Protein AF-A0A2R6JZZ2-F1 (afdb_monomer_lite)

Structure (mmCIF, N/CA/C/O backbone):
data_AF-A0A2R6JZZ2-F1
#
_entry.id   AF-A0A2R6JZZ2-F1
#
loop_
_atom_site.group_PDB
_atom_site.id
_atom_site.type_symbol
_atom_site.label_atom_id
_atom_site.label_alt_id
_atom_site.label_comp_id
_atom_site.label_asym_id
_atom_site.label_entity_id
_atom_site.label_seq_id
_atom_site.pdbx_PDB_ins_code
_atom_site.Cartn_x
_atom_site.Cartn_y
_atom_site.Cartn_z
_atom_site.occupancy
_atom_site.B_iso_or_equiv
_atom_site.auth_seq_id
_atom_site.auth_comp_id
_atom_site.auth_asym_id
_atom_site.auth_atom_id
_atom_site.pdbx_PDB_model_num
ATOM 1 N N . MET A 1 1 ? 16.336 10.930 2.214 1.00 52.72 1 MET A N 1
ATOM 2 C CA . MET A 1 1 ? 15.484 11.812 1.391 1.00 52.72 1 MET A CA 1
ATOM 3 C C . MET A 1 1 ? 14.464 12.457 2.310 1.00 52.72 1 MET A C 1
ATOM 5 O O . MET A 1 1 ? 14.137 11.821 3.299 1.00 52.72 1 MET A O 1
ATOM 9 N N . ARG A 1 2 ? 14.019 13.687 2.026 1.00 61.75 2 ARG A N 1
ATOM 10 C CA . ARG A 1 2 ? 12.830 14.253 2.671 1.00 61.75 2 ARG A CA 1
ATOM 11 C C . ARG A 1 2 ? 11.703 14.368 1.653 1.00 61.75 2 ARG A C 1
ATOM 13 O O . ARG A 1 2 ? 11.987 14.768 0.521 1.00 61.75 2 ARG A O 1
ATOM 20 N N . SER A 1 3 ? 10.484 13.972 2.009 1.00 72.31 3 SER A N 1
ATOM 21 C CA . SER A 1 3 ? 9.307 14.383 1.245 1.00 72.31 3 SER A CA 1
ATOM 22 C C . SER A 1 3 ? 8.995 15.839 1.567 1.00 72.31 3 SER A C 1
ATOM 24 O O . SER A 1 3 ? 9.201 16.295 2.687 1.00 72.31 3 SER A O 1
ATOM 26 N N . GLU A 1 4 ? 8.547 16.580 0.560 1.00 79.06 4 GLU A N 1
ATOM 27 C CA . GLU A 1 4 ? 8.162 17.978 0.715 1.00 79.06 4 GLU A CA 1
ATOM 28 C C . GLU A 1 4 ? 6.713 18.137 0.240 1.00 79.06 4 GLU A C 1
ATOM 30 O O . GLU A 1 4 ? 6.335 17.577 -0.800 1.00 79.06 4 GLU A O 1
ATOM 35 N N . PRO A 1 5 ? 5.878 18.889 0.971 1.00 81.81 5 PRO A N 1
ATOM 36 C CA . PRO A 1 5 ? 4.500 19.120 0.579 1.00 81.81 5 PRO A CA 1
ATOM 37 C C . PRO A 1 5 ? 4.451 19.961 -0.703 1.00 81.81 5 PRO A C 1
ATOM 39 O O . PRO A 1 5 ? 4.900 21.104 -0.750 1.00 81.81 5 PRO A O 1
ATOM 42 N N . ASN A 1 6 ? 3.837 19.415 -1.755 1.00 83.56 6 ASN A N 1
ATOM 43 C CA . ASN A 1 6 ? 3.708 20.103 -3.047 1.00 83.56 6 ASN A CA 1
ATOM 44 C C . ASN A 1 6 ? 2.600 21.173 -3.069 1.00 83.56 6 ASN A C 1
ATOM 46 O O . ASN A 1 6 ? 2.478 21.921 -4.040 1.00 83.56 6 ASN A O 1
ATOM 50 N N . VAL A 1 7 ? 1.772 21.244 -2.021 1.00 89.06 7 VAL A N 1
ATOM 51 C CA . VAL A 1 7 ? 0.699 22.234 -1.872 1.00 89.06 7 VAL A CA 1
ATOM 52 C C . VAL A 1 7 ? 0.640 22.758 -0.432 1.00 89.06 7 VAL A C 1
ATOM 54 O O . VAL A 1 7 ? 0.896 21.991 0.498 1.00 89.06 7 VAL A O 1
ATOM 57 N N . PRO A 1 8 ? 0.238 24.026 -0.207 1.00 90.25 8 PRO A N 1
ATOM 58 C CA . PRO A 1 8 ? 0.232 24.622 1.133 1.00 90.25 8 PRO A CA 1
ATOM 59 C C . PRO A 1 8 ? -0.617 23.870 2.162 1.00 90.25 8 PRO A C 1
ATOM 61 O O . PRO A 1 8 ? -0.282 23.859 3.339 1.00 90.25 8 PRO A O 1
ATOM 64 N N . GLY A 1 9 ? -1.705 23.230 1.723 1.00 89.06 9 GLY A N 1
ATOM 65 C CA . GLY A 1 9 ? -2.609 22.490 2.606 1.00 89.06 9 GLY A CA 1
ATOM 66 C C . GLY A 1 9 ? -2.033 21.192 3.175 1.00 89.06 9 GLY A C 1
ATOM 67 O O . GLY A 1 9 ? -2.658 20.615 4.051 1.00 89.06 9 GLY A O 1
ATOM 68 N N . LEU A 1 10 ? -0.875 20.731 2.690 1.00 87.94 10 LEU A N 1
ATOM 69 C CA . LEU A 1 10 ? -0.210 19.517 3.178 1.00 87.94 10 LEU A CA 1
ATOM 70 C C . LEU A 1 10 ? 0.975 19.809 4.110 1.00 87.94 10 LEU A C 1
ATOM 72 O O . LEU A 1 10 ? 1.611 18.883 4.606 1.00 87.94 10 LEU A O 1
ATOM 76 N N . VAL A 1 11 ? 1.290 21.082 4.363 1.00 89.12 11 VAL A N 1
ATOM 77 C CA . VAL A 1 11 ? 2.367 21.458 5.288 1.00 89.12 11 VAL A CA 1
ATOM 78 C C . VAL A 1 11 ? 2.016 20.980 6.698 1.00 89.12 11 VAL A C 1
ATOM 80 O O . VAL A 1 11 ? 0.980 21.363 7.233 1.00 89.12 11 VAL A O 1
ATOM 83 N N . GLY A 1 12 ? 2.883 20.154 7.294 1.00 88.44 12 GLY A N 1
ATOM 84 C CA . GLY A 1 12 ? 2.650 19.538 8.608 1.00 88.44 12 GLY A CA 1
ATOM 85 C C . GLY A 1 12 ? 1.686 18.344 8.599 1.00 88.44 12 GLY A C 1
ATOM 86 O O . GLY A 1 12 ? 1.323 17.862 9.666 1.00 88.44 12 GLY A O 1
ATOM 87 N N . HIS A 1 13 ? 1.274 17.872 7.417 1.00 88.88 13 HIS A N 1
ATOM 88 C CA . HIS A 1 13 ? 0.397 16.707 7.228 1.00 88.88 13 HIS A CA 1
ATOM 89 C C . HIS A 1 13 ? 1.037 15.637 6.331 1.00 88.88 13 HIS A C 1
ATOM 91 O O . HIS A 1 13 ? 0.341 14.816 5.736 1.00 88.88 13 HIS A O 1
ATOM 97 N N . VAL A 1 14 ? 2.361 15.689 6.185 1.00 88.69 14 VAL A N 1
ATOM 98 C CA . VAL A 1 14 ? 3.159 14.708 5.451 1.00 88.69 14 VAL A CA 1
ATOM 99 C C . VAL A 1 14 ? 4.281 14.237 6.355 1.00 88.69 14 VAL A C 1
ATOM 101 O O . VAL A 1 14 ? 4.909 15.054 7.031 1.00 88.69 14 VAL A O 1
ATOM 104 N N . ASP A 1 15 ? 4.551 12.938 6.335 1.00 88.31 15 ASP A N 1
ATOM 105 C CA . ASP A 1 15 ? 5.773 12.415 6.921 1.00 88.31 15 ASP A CA 1
ATOM 106 C C . ASP A 1 15 ? 6.948 12.804 6.016 1.00 88.31 15 ASP A C 1
ATOM 108 O O . ASP A 1 15 ? 7.162 12.237 4.938 1.00 88.31 15 ASP A O 1
ATOM 112 N N . GLU A 1 16 ? 7.717 13.803 6.455 1.00 84.81 16 GLU A N 1
ATOM 113 C CA . GLU A 1 16 ? 8.929 14.246 5.766 1.00 84.81 16 GLU A CA 1
ATOM 114 C C . GLU A 1 16 ? 9.950 13.110 5.623 1.00 84.81 16 GLU A C 1
ATOM 116 O O . GLU A 1 16 ? 10.806 13.180 4.748 1.00 84.81 16 GLU A O 1
ATOM 121 N N . SER A 1 17 ? 9.902 12.068 6.454 1.00 84.25 17 SER A N 1
ATOM 122 C CA . SER A 1 17 ? 10.819 10.930 6.388 1.00 84.25 17 SER A CA 1
ATOM 123 C C . SER A 1 17 ? 10.415 9.882 5.343 1.00 84.25 17 SER A C 1
ATOM 125 O O . SER A 1 17 ? 11.291 9.181 4.823 1.00 84.25 17 SER A O 1
ATOM 127 N N . PHE A 1 18 ? 9.136 9.839 4.953 1.00 90.00 18 PHE A N 1
ATOM 128 C CA . PHE A 1 18 ? 8.613 8.915 3.951 1.00 90.00 18 PHE A CA 1
ATOM 129 C C . PHE A 1 18 ? 9.107 9.276 2.539 1.00 90.00 18 PHE A C 1
ATOM 131 O O . PHE A 1 18 ? 8.797 10.353 2.027 1.00 90.00 18 PHE A O 1
ATOM 138 N N . PRO A 1 19 ? 9.857 8.410 1.835 1.00 90.88 19 PRO A N 1
ATOM 139 C CA . PRO A 1 19 ? 10.359 8.739 0.504 1.00 90.88 19 PRO A CA 1
ATOM 140 C C . PRO A 1 19 ? 9.249 8.887 -0.549 1.00 90.88 19 PRO A C 1
ATOM 142 O O . PRO A 1 19 ? 8.425 7.993 -0.740 1.00 9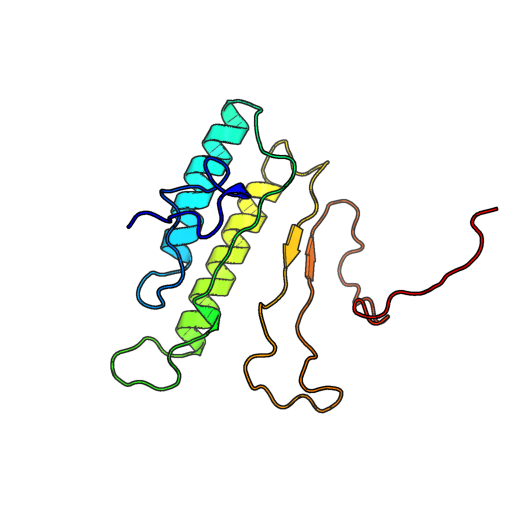0.88 19 PRO A O 1
ATOM 145 N N . GLY A 1 20 ? 9.292 9.984 -1.314 1.00 89.25 20 GLY A N 1
ATOM 146 C CA . GLY A 1 20 ? 8.426 10.199 -2.480 1.00 89.25 20 GLY A CA 1
ATOM 147 C C . GLY A 1 20 ? 8.689 9.227 -3.644 1.00 89.25 20 GLY A C 1
ATOM 148 O O . GLY A 1 20 ? 9.370 8.210 -3.497 1.00 89.25 20 GLY A O 1
ATOM 149 N N . TYR A 1 21 ? 8.150 9.538 -4.828 1.00 91.56 21 TYR A N 1
ATOM 150 C CA . TYR A 1 21 ? 8.315 8.694 -6.019 1.00 91.56 21 TYR A CA 1
ATOM 151 C C . TYR A 1 21 ? 9.777 8.630 -6.476 1.00 91.56 21 TYR A C 1
ATOM 153 O O . TYR A 1 21 ? 10.327 9.612 -6.974 1.00 91.56 21 TYR A O 1
ATOM 161 N N . ASP A 1 22 ? 10.374 7.454 -6.324 1.00 93.25 22 ASP A N 1
ATOM 162 C CA . ASP A 1 22 ? 11.706 7.102 -6.807 1.00 93.25 22 ASP A CA 1
ATOM 163 C C . ASP A 1 22 ? 11.788 5.572 -6.866 1.00 93.25 22 ASP A C 1
ATOM 165 O O . ASP A 1 22 ? 11.736 4.910 -5.830 1.00 93.25 22 ASP A O 1
ATOM 169 N N . LEU A 1 23 ? 11.897 5.016 -8.073 1.00 94.19 23 LEU A N 1
ATOM 170 C CA . LEU A 1 23 ? 11.908 3.567 -8.309 1.00 94.19 23 LEU A CA 1
ATOM 171 C C . LEU A 1 23 ? 13.219 2.884 -7.896 1.00 94.19 23 LEU A C 1
ATOM 173 O O . LEU A 1 23 ? 13.307 1.658 -7.933 1.00 94.19 23 LEU A O 1
ATOM 177 N N . SER A 1 24 ? 14.246 3.662 -7.537 1.00 94.00 24 SER A N 1
ATOM 178 C CA . SER A 1 24 ? 15.483 3.134 -6.953 1.00 94.00 24 SER A CA 1
ATOM 179 C C . SER A 1 24 ? 15.371 2.879 -5.447 1.00 94.00 24 SER A C 1
ATOM 181 O O . SER A 1 24 ? 16.204 2.169 -4.885 1.00 94.00 24 SER A O 1
ATOM 183 N N . ILE A 1 25 ? 14.339 3.431 -4.801 1.00 95.25 25 ILE A N 1
ATOM 184 C CA . ILE A 1 25 ? 14.004 3.187 -3.399 1.00 95.25 25 ILE A CA 1
ATOM 185 C C . ILE A 1 25 ? 12.918 2.119 -3.367 1.00 95.25 25 ILE A C 1
ATOM 187 O O . ILE A 1 25 ? 11.873 2.325 -3.973 1.00 95.25 25 ILE A O 1
ATOM 191 N N . THR A 1 26 ? 13.150 1.030 -2.636 1.00 96.75 26 THR A N 1
ATOM 192 C CA . THR A 1 26 ? 12.189 -0.074 -2.507 1.00 96.75 26 THR A CA 1
ATOM 193 C C . THR A 1 26 ? 10.960 0.319 -1.697 1.00 96.75 26 THR A C 1
ATOM 195 O O . THR A 1 26 ? 11.041 1.125 -0.761 1.00 96.75 26 THR A O 1
ATOM 198 N N . ASP A 1 27 ? 9.837 -0.333 -1.968 1.00 98.00 27 ASP A N 1
ATOM 199 C CA . ASP A 1 27 ? 8.637 -0.220 -1.144 1.00 98.00 27 ASP A CA 1
ATOM 200 C C . ASP A 1 27 ? 8.842 -0.842 0.238 1.00 98.00 27 ASP A C 1
ATOM 202 O O . ASP A 1 27 ? 8.237 -0.390 1.209 1.00 98.00 27 ASP A O 1
ATOM 206 N N . GLN A 1 28 ? 9.809 -1.756 0.382 1.00 98.00 28 GLN A N 1
ATOM 207 C CA . GLN A 1 28 ? 10.283 -2.187 1.700 1.00 98.00 28 GLN A CA 1
ATOM 208 C C . GLN A 1 28 ? 10.863 -1.030 2.523 1.00 98.00 28 GLN A C 1
ATOM 210 O O . GLN A 1 28 ? 10.621 -0.948 3.720 1.00 98.00 28 GLN A O 1
ATOM 215 N N . THR A 1 29 ? 11.599 -0.104 1.904 1.00 96.75 29 THR A N 1
ATOM 216 C CA . THR A 1 29 ? 12.132 1.066 2.624 1.00 96.75 29 THR A CA 1
ATOM 217 C C . THR A 1 29 ? 11.003 2.010 3.043 1.00 96.75 29 THR A C 1
ATOM 219 O O . THR A 1 29 ? 11.027 2.555 4.144 1.00 96.75 29 THR A O 1
ATOM 222 N N . ARG A 1 30 ? 9.995 2.186 2.180 1.00 96.69 30 ARG A N 1
ATOM 223 C CA . ARG A 1 30 ? 8.821 3.022 2.467 1.00 96.69 30 ARG A CA 1
ATOM 224 C C . ARG A 1 30 ? 7.971 2.450 3.593 1.00 96.69 30 ARG A C 1
ATOM 226 O O . ARG A 1 30 ? 7.627 3.181 4.519 1.00 96.69 30 ARG A O 1
ATOM 233 N N . VAL A 1 31 ? 7.673 1.150 3.544 1.00 97.69 31 VAL A N 1
ATOM 234 C CA . VAL A 1 31 ? 6.874 0.508 4.592 1.00 97.69 31 VAL A CA 1
ATOM 235 C C . VAL A 1 31 ? 7.618 0.473 5.924 1.00 97.69 31 VAL A C 1
ATOM 237 O O . VAL A 1 31 ? 6.977 0.623 6.949 1.00 97.69 31 VAL A O 1
ATOM 240 N N . GLU A 1 32 ? 8.950 0.353 5.952 1.00 96.31 32 GLU A N 1
ATOM 241 C CA . GLU A 1 32 ? 9.723 0.487 7.201 1.00 96.31 32 GLU A CA 1
ATOM 242 C C . GLU A 1 32 ? 9.550 1.870 7.843 1.00 96.31 32 GLU A C 1
ATOM 244 O O . GLU A 1 32 ? 9.322 1.955 9.049 1.00 96.31 32 GLU A O 1
ATOM 249 N N . GLY A 1 33 ? 9.611 2.944 7.046 1.00 94.56 33 GLY A N 1
ATOM 250 C CA . GLY A 1 33 ? 9.361 4.306 7.532 1.00 94.56 33 GLY A CA 1
ATOM 251 C C . GLY A 1 33 ? 7.950 4.454 8.100 1.00 94.56 33 GLY A C 1
ATOM 252 O O . GLY A 1 33 ? 7.784 4.832 9.257 1.00 94.56 33 GLY A O 1
ATOM 253 N N . TRP A 1 34 ? 6.947 4.032 7.326 1.00 96.31 34 TRP A N 1
ATOM 254 C CA . TRP A 1 34 ? 5.551 4.062 7.763 1.00 96.31 34 TRP A CA 1
ATOM 255 C C . TRP A 1 34 ? 5.301 3.208 9.014 1.00 96.31 34 TRP A C 1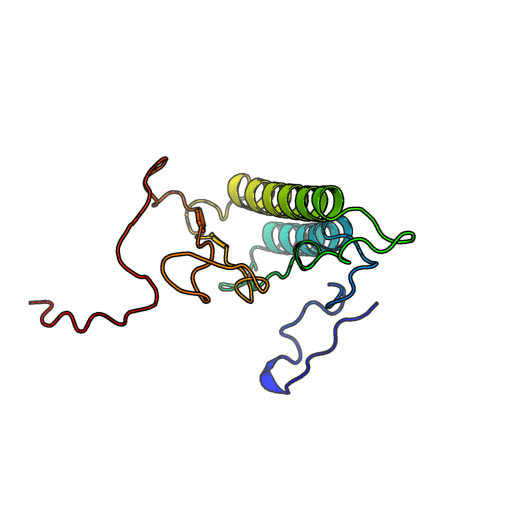
ATOM 257 O O . TRP A 1 34 ? 4.608 3.646 9.920 1.00 96.31 34 TRP A O 1
ATOM 267 N N . LEU A 1 35 ? 5.891 2.011 9.113 1.00 97.00 35 LEU A N 1
ATOM 268 C CA . LEU A 1 35 ? 5.761 1.141 10.289 1.00 97.00 35 LEU A CA 1
ATOM 269 C C . LEU A 1 35 ? 6.368 1.772 11.542 1.00 97.00 35 LEU A C 1
ATOM 271 O O . LEU A 1 35 ? 5.877 1.524 12.640 1.00 97.00 35 LEU A O 1
ATOM 275 N N . SER A 1 36 ? 7.449 2.540 11.393 1.00 95.25 36 SER A N 1
ATOM 276 C CA . SER A 1 36 ? 8.048 3.270 12.509 1.00 95.25 36 SER A CA 1
ATOM 277 C C . SER A 1 36 ? 7.078 4.317 13.054 1.00 95.25 36 SER A C 1
ATOM 279 O O . SER A 1 36 ? 6.832 4.332 14.256 1.00 95.25 36 SER A O 1
ATOM 281 N N . GLU A 1 37 ? 6.506 5.146 12.179 1.00 94.94 37 GLU A N 1
ATOM 282 C CA . GLU A 1 37 ? 5.541 6.184 12.561 1.00 94.94 37 GLU A CA 1
ATOM 283 C C . GLU A 1 37 ? 4.232 5.574 13.081 1.00 94.94 37 GLU A C 1
ATOM 285 O O . GLU A 1 37 ? 3.733 5.975 14.125 1.00 94.94 37 GLU A O 1
ATOM 290 N N . PHE A 1 38 ? 3.711 4.537 12.417 1.00 96.44 38 PHE A N 1
ATOM 291 C CA . PHE A 1 38 ? 2.495 3.840 12.834 1.00 96.44 38 PHE A CA 1
ATOM 292 C C . PHE A 1 38 ? 2.603 3.290 14.261 1.00 96.44 38 PHE A C 1
ATOM 294 O O . PHE A 1 38 ? 1.676 3.452 15.049 1.00 96.44 38 PHE A O 1
ATOM 301 N N . ARG A 1 39 ? 3.738 2.668 14.608 1.00 96.12 39 ARG A N 1
ATOM 302 C CA . ARG A 1 39 ? 3.975 2.138 15.960 1.00 96.12 39 ARG A CA 1
ATOM 303 C C . ARG A 1 39 ? 4.121 3.244 16.997 1.00 96.12 39 ARG A C 1
ATOM 305 O O . ARG A 1 39 ? 3.610 3.098 18.098 1.00 96.12 39 ARG A O 1
ATOM 312 N N . GLU A 1 40 ? 4.782 4.347 16.651 1.00 95.38 40 GLU A N 1
ATOM 313 C CA . GLU A 1 40 ? 4.832 5.521 17.527 1.00 95.38 40 GLU A CA 1
ATOM 314 C C . GLU A 1 40 ? 3.418 6.064 17.785 1.00 95.38 40 GLU A C 1
ATOM 316 O O . GLU A 1 40 ? 3.057 6.327 18.932 1.00 95.38 40 GLU A O 1
ATOM 321 N N . CYS A 1 41 ? 2.586 6.143 16.743 1.00 94.88 41 CYS A N 1
ATOM 322 C CA . CYS A 1 41 ? 1.196 6.553 16.881 1.00 94.88 41 CYS A CA 1
ATOM 323 C C . CYS A 1 41 ? 0.359 5.588 17.725 1.00 94.88 41 CYS A C 1
ATOM 325 O O . CYS A 1 41 ? -0.477 6.023 18.516 1.00 94.88 41 CYS A O 1
ATOM 327 N N . GLU A 1 42 ? 0.583 4.284 17.573 1.00 95.12 42 GLU A N 1
ATOM 328 C CA . GLU A 1 42 ? -0.061 3.251 18.382 1.00 95.12 42 GLU A CA 1
ATOM 329 C C . GLU A 1 42 ? 0.305 3.370 19.863 1.00 95.12 42 GLU A C 1
ATOM 331 O O . GLU A 1 42 ? -0.580 3.352 20.719 1.00 95.12 42 GLU A O 1
ATOM 336 N N . GLU A 1 43 ? 1.585 3.579 20.174 1.00 95.75 43 GLU A N 1
ATOM 337 C CA . GLU A 1 43 ? 2.050 3.796 21.547 1.00 95.75 43 GLU A CA 1
ATOM 338 C C . GLU A 1 43 ? 1.465 5.078 22.167 1.00 95.75 43 GLU A C 1
ATOM 340 O O . GLU A 1 43 ? 1.136 5.103 23.359 1.00 95.75 43 GLU A O 1
ATOM 345 N N . ASN A 1 44 ? 1.311 6.135 21.365 1.00 96.31 44 ASN A N 1
ATOM 346 C CA . ASN A 1 44 ? 0.810 7.436 21.812 1.00 96.31 44 ASN A CA 1
ATOM 347 C C . ASN A 1 44 ? -0.724 7.547 21.800 1.00 96.31 44 ASN A C 1
ATOM 349 O O . ASN A 1 44 ? -1.283 8.440 22.444 1.00 96.31 44 ASN A O 1
ATOM 353 N N . GLY A 1 45 ? -1.416 6.647 21.099 1.00 95.50 45 GLY A N 1
ATOM 354 C CA . GLY A 1 45 ? -2.863 6.694 20.926 1.00 95.50 45 GLY A CA 1
ATOM 355 C C . GLY A 1 45 ? -3.337 7.819 19.998 1.00 95.50 45 GLY A C 1
ATOM 356 O O . GLY A 1 45 ? -4.460 8.296 20.167 1.00 95.50 45 GLY A O 1
ATOM 357 N N . ASP A 1 46 ? -2.507 8.261 19.051 1.00 94.69 46 ASP A N 1
ATOM 358 C CA . ASP A 1 46 ? -2.746 9.449 18.216 1.00 94.69 46 ASP A CA 1
ATOM 359 C C . ASP A 1 46 ? -2.724 9.176 16.700 1.00 94.69 46 ASP A C 1
ATOM 361 O O . ASP A 1 46 ? -2.561 10.102 15.903 1.00 94.69 46 ASP A O 1
ATOM 365 N N . LEU A 1 47 ? -2.971 7.922 16.294 1.00 94.25 47 LEU A N 1
ATOM 366 C CA . LEU A 1 47 ? -3.110 7.551 14.884 1.00 94.25 47 LEU A CA 1
ATOM 367 C C . LEU A 1 47 ? -4.134 8.458 14.161 1.00 94.25 47 LEU A C 1
ATOM 369 O O . LEU A 1 47 ? -5.264 8.619 14.639 1.00 94.25 47 LEU A O 1
ATOM 373 N N . PRO A 1 48 ? -3.785 9.035 12.994 1.00 93.38 48 PRO A N 1
ATOM 374 C CA . PRO A 1 48 ? -4.692 9.900 12.254 1.00 93.38 48 PRO A CA 1
ATOM 375 C C . PRO A 1 48 ? -5.899 9.130 11.704 1.00 93.38 48 PRO A C 1
ATOM 377 O O . PRO A 1 48 ? -5.793 7.981 11.282 1.00 93.38 48 PRO A O 1
ATOM 380 N N . GLU A 1 49 ? -7.045 9.810 11.607 1.00 95.06 49 GLU A N 1
ATOM 381 C CA . GLU A 1 49 ? -8.286 9.249 11.039 1.00 95.06 49 GLU A CA 1
ATOM 382 C C . GLU A 1 49 ? -8.157 8.867 9.551 1.00 95.06 49 GLU A C 1
ATOM 384 O O . GLU A 1 49 ? -8.952 8.084 9.031 1.00 95.06 49 GLU A O 1
ATOM 389 N N . LEU A 1 50 ? -7.167 9.433 8.853 1.00 95.31 50 LEU A N 1
ATOM 390 C CA . LEU A 1 50 ? -6.854 9.147 7.458 1.00 95.31 50 LEU A CA 1
ATOM 391 C C . LEU A 1 50 ? -5.338 9.089 7.262 1.00 95.31 50 LEU A C 1
ATOM 393 O O . LEU A 1 50 ? -4.638 10.070 7.507 1.00 95.31 50 LEU A O 1
ATOM 397 N N . SER A 1 51 ? -4.858 7.968 6.729 1.00 95.06 51 SER A N 1
ATOM 398 C CA . SER A 1 51 ? -3.490 7.804 6.236 1.00 95.06 51 SER A CA 1
ATOM 399 C C . SER A 1 51 ? -3.528 7.472 4.744 1.00 95.06 51 SER A C 1
ATOM 401 O O . SER A 1 51 ? -4.314 6.629 4.310 1.00 95.06 51 SER A O 1
ATOM 403 N N . ILE A 1 52 ? -2.703 8.157 3.949 1.00 94.88 52 ILE A N 1
ATOM 404 C CA . ILE A 1 52 ? -2.546 7.904 2.512 1.00 94.88 52 ILE A CA 1
ATOM 405 C C . ILE A 1 52 ? -1.110 7.446 2.289 1.00 94.88 52 ILE A C 1
ATOM 407 O O . ILE A 1 52 ? -0.176 8.235 2.418 1.00 94.88 52 ILE A O 1
ATOM 411 N N . VAL A 1 53 ? -0.945 6.175 1.935 1.00 95.88 53 VAL A N 1
ATOM 412 C CA . VAL A 1 53 ? 0.365 5.544 1.742 1.00 95.88 53 VAL A CA 1
ATOM 413 C C . VAL A 1 53 ? 0.551 5.220 0.268 1.00 95.88 53 VAL A C 1
ATOM 415 O O . VAL A 1 53 ? -0.368 4.730 -0.384 1.00 95.88 53 VAL A O 1
ATOM 418 N N . ARG A 1 54 ? 1.745 5.496 -0.265 1.00 94.44 54 ARG A N 1
ATOM 419 C CA . ARG A 1 54 ? 2.098 5.199 -1.657 1.00 94.44 54 ARG A CA 1
ATOM 420 C C . ARG A 1 54 ? 3.233 4.183 -1.715 1.00 94.44 54 ARG A C 1
ATOM 422 O O . ARG A 1 54 ? 4.303 4.442 -1.169 1.00 94.44 54 ARG A O 1
ATOM 429 N N . LEU A 1 55 ? 3.024 3.100 -2.454 1.00 97.06 55 LEU A N 1
ATOM 430 C CA . LEU A 1 55 ? 4.013 2.060 -2.736 1.00 97.06 55 LEU A CA 1
ATOM 431 C C . LEU A 1 55 ? 4.213 2.008 -4.263 1.00 97.06 55 LEU A C 1
ATOM 433 O O . LEU A 1 55 ? 3.417 1.379 -4.937 1.00 97.06 55 LEU A O 1
ATOM 437 N N . PRO A 1 56 ? 5.140 2.790 -4.853 1.00 95.69 56 PRO A N 1
ATOM 438 C CA . PRO A 1 56 ? 5.197 2.964 -6.307 1.00 95.69 56 PRO A CA 1
ATOM 439 C C . PRO A 1 56 ? 6.069 1.957 -7.071 1.00 95.69 56 PRO A C 1
ATOM 441 O O . PRO A 1 56 ? 6.280 2.161 -8.268 1.00 95.69 56 PRO A O 1
ATOM 444 N N . ASN A 1 57 ? 6.687 0.950 -6.436 1.00 95.06 57 ASN A N 1
ATOM 445 C CA . ASN A 1 57 ? 7.612 0.072 -7.168 1.00 95.06 57 ASN A CA 1
ATOM 446 C C . ASN A 1 57 ? 6.907 -0.763 -8.252 1.00 95.06 57 ASN A C 1
ATOM 448 O O . ASN A 1 57 ? 7.550 -1.162 -9.225 1.00 95.06 57 ASN A O 1
ATOM 452 N N . ASP A 1 58 ? 5.597 -0.950 -8.138 1.00 92.44 58 ASP A N 1
ATOM 453 C CA . ASP A 1 58 ? 4.719 -1.552 -9.144 1.00 92.44 58 ASP A CA 1
ATOM 454 C C . ASP A 1 58 ? 4.648 -0.814 -10.490 1.00 92.44 58 ASP A C 1
ATOM 456 O O . ASP A 1 58 ? 4.310 -1.433 -11.498 1.00 92.44 58 ASP A O 1
ATOM 460 N N . HIS A 1 59 ? 5.095 0.446 -10.571 1.00 94.12 59 HIS A N 1
ATOM 461 C CA . HIS A 1 59 ? 5.317 1.145 -11.849 1.00 94.12 59 HIS A CA 1
ATOM 462 C C . HIS A 1 59 ? 6.372 0.454 -12.722 1.00 94.12 59 HIS A C 1
ATOM 464 O O . HIS A 1 59 ? 6.432 0.659 -13.938 1.00 94.12 59 HIS A O 1
ATOM 470 N N . THR A 1 60 ? 7.201 -0.401 -12.118 1.00 93.00 60 THR A N 1
ATOM 471 C CA . THR A 1 60 ? 8.315 -1.108 -12.750 1.00 93.00 60 THR A CA 1
ATOM 472 C C . THR A 1 60 ? 9.346 -0.158 -13.376 1.00 93.00 60 THR A C 1
ATOM 474 O O . THR A 1 60 ? 9.249 1.062 -13.322 1.00 93.00 60 THR A O 1
ATOM 477 N N . SER A 1 61 ? 10.391 -0.701 -13.995 1.00 91.81 61 SER A N 1
ATOM 478 C CA . SER A 1 61 ? 11.302 0.057 -14.867 1.00 91.81 61 SER A CA 1
ATOM 479 C C . SER A 1 61 ? 11.302 -0.498 -16.293 1.00 91.81 61 SER A C 1
ATOM 481 O O . SER A 1 61 ? 12.295 -0.376 -17.019 1.00 91.81 61 SER A O 1
ATOM 483 N N . GLY A 1 62 ? 10.196 -1.140 -16.692 1.00 89.25 62 GLY A N 1
ATOM 484 C CA . GLY A 1 62 ? 10.132 -1.958 -17.897 1.00 89.25 62 GLY A CA 1
ATOM 485 C C . GLY A 1 62 ? 11.196 -3.059 -17.873 1.00 89.25 62 GLY A C 1
ATOM 486 O O . GLY A 1 62 ? 11.489 -3.637 -16.832 1.00 89.25 62 GLY A O 1
ATOM 487 N N . THR A 1 63 ? 11.823 -3.326 -19.018 1.00 90.19 63 THR A N 1
ATOM 488 C CA . THR A 1 63 ? 12.877 -4.349 -19.155 1.00 90.19 63 THR A CA 1
ATOM 489 C C . THR A 1 63 ? 14.284 -3.741 -19.199 1.00 90.19 63 THR A C 1
ATOM 491 O O . THR A 1 63 ? 15.135 -4.187 -19.974 1.00 90.19 63 THR A O 1
ATOM 494 N N . ARG A 1 64 ? 14.530 -2.658 -18.449 1.00 92.44 64 ARG A N 1
ATOM 495 C CA . ARG A 1 64 ? 15.846 -1.999 -18.422 1.00 92.44 64 ARG A CA 1
ATOM 496 C C . ARG A 1 64 ? 16.903 -2.949 -17.827 1.00 92.44 64 ARG A C 1
ATOM 498 O O . ARG A 1 64 ? 16.687 -3.435 -16.725 1.00 92.44 64 ARG A O 1
ATOM 505 N N . PRO A 1 65 ? 18.052 -3.177 -18.498 1.00 89.06 65 PRO A N 1
ATOM 506 C CA . PRO A 1 65 ? 19.062 -4.141 -18.038 1.00 89.06 65 PRO A 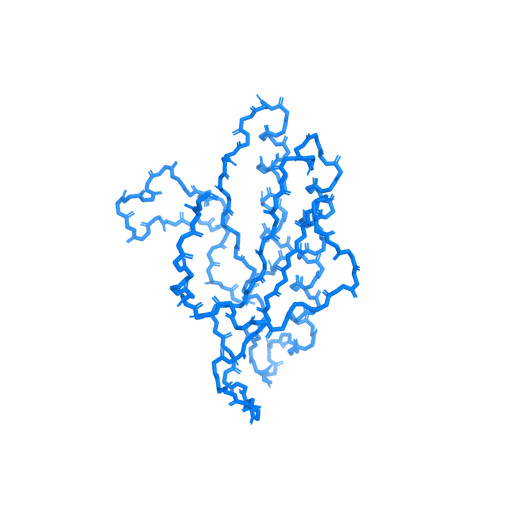CA 1
ATOM 507 C C . PRO A 1 65 ? 19.655 -3.863 -16.650 1.00 89.06 65 PRO A C 1
ATOM 509 O O . PRO A 1 65 ? 20.042 -4.800 -15.962 1.00 89.06 65 PRO A O 1
ATOM 512 N N . ASP A 1 66 ? 19.717 -2.592 -16.245 1.00 92.81 66 ASP A N 1
ATOM 513 C CA . ASP A 1 66 ? 20.309 -2.154 -14.971 1.00 92.81 66 ASP A CA 1
ATOM 514 C C . ASP A 1 66 ? 19.256 -1.882 -13.879 1.00 92.81 66 ASP A C 1
ATOM 516 O O . ASP A 1 66 ? 19.532 -1.180 -12.906 1.00 92.81 66 ASP A O 1
ATOM 520 N N . ALA A 1 67 ? 18.031 -2.384 -14.054 1.00 94.19 67 ALA A N 1
ATOM 521 C CA . ALA A 1 67 ? 16.946 -2.264 -13.086 1.00 94.19 67 ALA A CA 1
ATOM 522 C C . ALA A 1 67 ? 16.436 -3.657 -12.672 1.00 94.19 67 ALA A C 1
ATOM 524 O O . ALA A 1 67 ? 16.602 -4.618 -13.430 1.00 94.19 67 ALA A O 1
ATOM 525 N N . PRO A 1 68 ? 15.805 -3.792 -11.491 1.00 95.62 68 PRO A N 1
ATOM 526 C CA . PRO A 1 68 ? 15.098 -5.017 -11.139 1.00 95.62 68 PRO A CA 1
ATOM 527 C C . PRO A 1 68 ? 14.039 -5.367 -12.192 1.00 95.62 68 PRO A C 1
ATOM 529 O O . PRO A 1 68 ? 13.500 -4.486 -12.867 1.00 95.62 68 PRO A O 1
ATOM 532 N N . THR A 1 69 ? 13.735 -6.657 -12.341 1.00 96.06 69 THR A N 1
ATOM 533 C CA . THR A 1 69 ? 12.700 -7.081 -13.291 1.00 96.06 69 THR A CA 1
ATOM 534 C C . THR A 1 69 ? 11.318 -6.620 -12.817 1.00 96.06 69 THR A C 1
ATOM 536 O O . THR A 1 69 ? 11.116 -6.495 -11.604 1.00 96.06 69 THR A O 1
ATOM 539 N N . PRO A 1 70 ? 10.348 -6.422 -13.729 1.00 95.12 70 PRO A N 1
ATOM 540 C CA . PRO A 1 70 ? 8.964 -6.120 -13.365 1.00 95.12 70 PRO A CA 1
ATOM 541 C C . PRO A 1 70 ? 8.406 -7.039 -12.272 1.00 95.12 70 PRO A C 1
ATOM 543 O O . PRO A 1 70 ? 7.830 -6.562 -11.303 1.00 95.12 70 PRO A O 1
ATOM 546 N N . GLU A 1 71 ? 8.660 -8.345 -12.364 1.00 96.12 71 GLU A N 1
ATOM 547 C CA . GLU A 1 71 ? 8.190 -9.334 -11.389 1.00 96.12 71 GLU A CA 1
ATOM 548 C C . GLU A 1 71 ? 8.817 -9.134 -10.006 1.00 96.12 71 GLU A C 1
ATOM 550 O O . GLU A 1 71 ? 8.156 -9.329 -8.991 1.00 96.12 71 GLU A O 1
ATOM 555 N N . THR A 1 72 ? 10.089 -8.727 -9.954 1.00 96.56 72 THR A N 1
ATOM 556 C CA . THR A 1 72 ? 10.778 -8.448 -8.686 1.00 96.56 72 THR A CA 1
ATOM 557 C C . THR A 1 72 ? 10.227 -7.182 -8.038 1.00 96.56 72 THR A C 1
ATOM 559 O O . THR A 1 72 ? 10.039 -7.151 -6.827 1.00 96.56 72 THR A O 1
ATOM 562 N N . MET A 1 73 ? 9.951 -6.148 -8.837 1.00 97.25 73 MET A N 1
ATOM 563 C CA . MET A 1 73 ? 9.391 -4.890 -8.336 1.00 97.25 73 MET A CA 1
ATOM 564 C C . MET A 1 73 ? 7.942 -5.072 -7.863 1.00 97.25 73 MET A C 1
ATOM 566 O O . MET A 1 73 ? 7.568 -4.518 -6.836 1.00 97.25 73 MET A O 1
ATOM 570 N N . MET A 1 74 ? 7.164 -5.916 -8.549 1.00 96.38 74 MET A N 1
ATOM 571 C CA . MET A 1 74 ? 5.826 -6.315 -8.104 1.00 96.38 74 MET A CA 1
ATOM 572 C C . MET A 1 74 ? 5.870 -7.093 -6.789 1.00 96.38 74 MET A C 1
ATOM 574 O O . MET A 1 74 ? 5.131 -6.780 -5.867 1.00 96.38 74 MET A O 1
ATOM 578 N N . ALA A 1 75 ? 6.787 -8.055 -6.654 1.00 98.06 75 ALA A N 1
ATOM 579 C CA . ALA A 1 75 ? 6.944 -8.799 -5.406 1.00 98.06 75 ALA A CA 1
ATOM 580 C C . ALA A 1 75 ? 7.394 -7.908 -4.228 1.00 98.06 75 ALA A C 1
ATOM 582 O O . ALA A 1 75 ? 6.988 -8.144 -3.090 1.00 98.06 75 ALA A O 1
ATOM 583 N N . ASP A 1 76 ? 8.230 -6.896 -4.489 1.00 98.44 76 ASP A N 1
ATOM 584 C CA . ASP A 1 76 ? 8.654 -5.899 -3.496 1.00 98.44 76 ASP A CA 1
ATOM 585 C C . ASP A 1 76 ? 7.466 -5.075 -2.975 1.00 98.44 76 ASP A C 1
ATOM 587 O O . ASP A 1 76 ? 7.321 -4.910 -1.758 1.00 98.44 76 ASP A O 1
ATOM 591 N N . ASN A 1 77 ? 6.596 -4.638 -3.890 1.00 97.94 77 ASN A N 1
ATOM 592 C CA . ASN A 1 77 ? 5.355 -3.924 -3.605 1.00 97.94 77 ASN A CA 1
ATOM 593 C C . ASN A 1 77 ? 4.348 -4.794 -2.830 1.00 97.94 77 ASN A C 1
ATOM 595 O O . ASN A 1 77 ? 3.925 -4.411 -1.738 1.00 97.94 77 ASN A O 1
ATOM 599 N N . ASP A 1 78 ? 4.054 -6.003 -3.322 1.00 98.12 78 ASP A N 1
ATOM 600 C CA . ASP A 1 78 ? 3.119 -6.947 -2.694 1.00 98.12 78 ASP A CA 1
ATOM 601 C C . ASP A 1 78 ? 3.531 -7.281 -1.253 1.00 98.12 78 ASP A C 1
ATOM 603 O O . ASP A 1 78 ? 2.701 -7.321 -0.339 1.00 98.12 78 ASP A O 1
ATOM 607 N N . LEU A 1 79 ? 4.832 -7.503 -1.022 1.00 98.75 79 LEU A N 1
ATOM 608 C CA . LEU A 1 79 ? 5.356 -7.762 0.316 1.00 98.75 79 LEU A CA 1
ATOM 609 C C . LEU A 1 79 ? 5.217 -6.529 1.216 1.00 98.75 79 LEU A C 1
ATOM 611 O O . LEU A 1 79 ? 4.888 -6.671 2.392 1.00 98.75 79 LEU A O 1
ATOM 615 N N . ALA A 1 80 ? 5.469 -5.324 0.698 1.00 98.69 80 ALA A N 1
ATOM 616 C CA . ALA A 1 80 ? 5.334 -4.091 1.469 1.00 98.69 80 ALA A CA 1
ATOM 617 C C . ALA A 1 80 ? 3.874 -3.864 1.879 1.00 98.69 80 ALA A C 1
ATOM 619 O O . ALA A 1 80 ? 3.594 -3.618 3.052 1.00 98.69 80 ALA A O 1
ATOM 620 N N . LEU A 1 81 ? 2.940 -4.054 0.946 1.00 98.56 81 LEU A N 1
ATOM 621 C CA . LEU A 1 81 ? 1.511 -4.009 1.224 1.00 98.56 81 LEU A CA 1
ATOM 622 C C . LEU A 1 81 ? 1.111 -5.045 2.283 1.00 98.56 81 LEU A C 1
ATOM 624 O O . LEU A 1 81 ? 0.411 -4.710 3.238 1.00 98.56 81 LEU A O 1
ATOM 628 N N . GLY A 1 82 ? 1.585 -6.288 2.152 1.00 98.56 82 GLY A N 1
ATOM 629 C CA . GLY A 1 82 ? 1.314 -7.352 3.117 1.00 98.56 82 GLY A CA 1
ATOM 630 C C . GLY A 1 82 ? 1.760 -6.994 4.537 1.00 98.56 82 GLY A C 1
ATOM 631 O O . GLY A 1 82 ? 0.989 -7.168 5.477 1.00 98.56 82 GLY A O 1
ATOM 632 N N . ARG A 1 83 ? 2.963 -6.427 4.687 1.00 98.75 83 ARG A N 1
ATOM 633 C CA . ARG A 1 83 ? 3.507 -5.984 5.983 1.00 98.75 83 ARG A CA 1
ATOM 634 C C . ARG A 1 83 ? 2.712 -4.834 6.603 1.00 98.75 83 ARG A C 1
ATOM 636 O O . ARG A 1 83 ? 2.520 -4.814 7.815 1.00 98.75 83 ARG A O 1
ATOM 643 N N . LEU A 1 84 ? 2.254 -3.884 5.785 1.00 98.56 84 LEU A N 1
ATOM 644 C CA . LEU A 1 84 ? 1.382 -2.800 6.242 1.00 98.56 84 LEU A CA 1
ATOM 645 C C . LEU A 1 84 ? 0.056 -3.361 6.761 1.00 98.56 84 LEU A C 1
ATOM 647 O O . LEU A 1 84 ? -0.366 -3.031 7.866 1.00 98.56 84 LEU A O 1
ATOM 651 N N . VAL A 1 85 ? -0.586 -4.234 5.980 1.00 98.44 85 VAL A N 1
ATOM 652 C CA . VAL A 1 85 ? -1.860 -4.856 6.365 1.00 98.44 85 VAL A CA 1
ATOM 653 C C . VAL A 1 85 ? -1.698 -5.687 7.637 1.00 98.44 85 VAL A C 1
ATOM 655 O O . VAL A 1 85 ? -2.548 -5.592 8.516 1.00 98.44 85 VAL A O 1
ATOM 658 N N . GLU A 1 86 ? -0.619 -6.463 7.755 1.00 98.62 86 GLU A N 1
ATOM 659 C CA . GLU A 1 86 ? -0.297 -7.244 8.957 1.00 98.62 86 GLU A CA 1
ATOM 660 C C . GLU A 1 86 ? -0.199 -6.346 10.196 1.00 98.62 86 GLU A C 1
ATOM 662 O O . GLU A 1 86 ? -0.896 -6.593 11.175 1.00 98.62 86 GLU A O 1
ATOM 667 N N . ALA A 1 87 ? 0.563 -5.250 10.123 1.00 98.31 87 ALA A N 1
ATOM 668 C CA . ALA A 1 87 ? 0.703 -4.322 11.243 1.00 98.31 87 ALA A CA 1
ATOM 669 C C . ALA A 1 87 ? -0.630 -3.692 11.673 1.00 98.31 87 ALA A C 1
ATOM 671 O O . ALA A 1 87 ? -0.901 -3.593 12.865 1.00 98.31 87 ALA A O 1
ATOM 672 N N . VAL A 1 88 ? -1.488 -3.308 10.721 1.00 98.12 88 VAL A N 1
ATOM 673 C CA . VAL A 1 88 ? -2.818 -2.772 11.050 1.00 98.12 88 VAL A CA 1
ATOM 674 C C . VAL A 1 88 ? -3.710 -3.844 11.675 1.00 98.12 88 VAL A C 1
ATOM 676 O O . VAL A 1 88 ? -4.428 -3.549 12.625 1.00 98.12 88 VAL A O 1
ATOM 679 N N . VAL A 1 89 ? -3.694 -5.074 11.156 1.00 97.75 89 VAL A N 1
ATOM 680 C CA . VAL A 1 89 ? -4.519 -6.182 11.668 1.00 97.75 89 VAL A CA 1
ATOM 681 C C . VAL A 1 89 ? -4.112 -6.590 13.085 1.00 97.75 89 VAL A C 1
ATOM 683 O O . VAL A 1 89 ? -4.987 -6.939 13.877 1.00 97.75 89 VAL A O 1
ATOM 686 N N . ASP A 1 90 ? -2.821 -6.529 13.401 1.00 97.81 90 ASP A N 1
ATOM 687 C CA . ASP A 1 90 ? -2.292 -6.860 14.727 1.00 97.81 90 ASP A CA 1
ATOM 688 C C . ASP A 1 90 ? -2.413 -5.702 15.737 1.00 97.81 90 ASP A C 1
ATOM 690 O O . ASP A 1 90 ? -2.164 -5.910 16.924 1.00 97.81 90 ASP A O 1
ATOM 694 N N . SER A 1 91 ? -2.814 -4.507 15.284 1.00 97.19 91 SER A N 1
ATOM 695 C CA . SER A 1 91 ? -2.939 -3.307 16.120 1.00 97.19 91 SER A CA 1
ATOM 696 C C . SER A 1 91 ? -4.252 -3.218 16.901 1.00 97.19 91 SER A C 1
ATOM 698 O O . SER A 1 91 ? -5.289 -3.757 16.493 1.00 97.19 91 SER A O 1
ATOM 700 N N . ASP A 1 92 ? -4.253 -2.395 17.953 1.00 95.00 92 ASP A N 1
ATOM 701 C CA . ASP A 1 92 ? -5.471 -2.040 18.702 1.00 95.00 92 ASP A CA 1
ATOM 702 C C . ASP A 1 92 ? -6.497 -1.255 17.846 1.00 95.00 92 ASP A C 1
ATOM 704 O O . ASP A 1 92 ? -7.672 -1.135 18.209 1.00 95.00 92 ASP A O 1
ATOM 708 N N . TYR A 1 93 ? -6.096 -0.751 16.672 1.00 96.38 93 TYR A N 1
ATOM 709 C CA . TYR A 1 93 ? -6.964 -0.005 15.754 1.00 96.38 93 TYR A CA 1
ATOM 710 C C . TYR A 1 93 ? -7.759 -0.884 14.785 1.00 96.38 93 TYR A C 1
ATOM 712 O O . TYR A 1 93 ? -8.684 -0.382 14.130 1.00 96.38 93 TYR A O 1
ATOM 720 N N . TRP A 1 94 ? -7.437 -2.177 14.667 1.00 97.69 94 TRP A N 1
ATOM 721 C CA . TRP A 1 94 ? -8.018 -3.056 13.648 1.00 97.69 94 TRP A CA 1
ATOM 722 C C . TRP A 1 94 ? -9.554 -3.052 13.646 1.00 97.69 94 TRP A C 1
ATOM 724 O O . TRP A 1 94 ? -10.171 -2.946 12.583 1.00 97.69 94 TRP A O 1
ATOM 734 N N . GLU A 1 95 ? -10.184 -3.100 14.826 1.00 97.38 95 GLU A N 1
ATOM 735 C CA . GLU A 1 95 ? -11.649 -3.157 14.958 1.00 97.38 95 GLU A CA 1
ATOM 736 C C . GLU A 1 95 ? -12.371 -1.935 14.362 1.00 97.38 95 GLU A C 1
ATOM 738 O O . GLU A 1 95 ? -13.560 -2.014 14.043 1.00 97.38 95 GLU A O 1
ATOM 743 N N . ASN A 1 96 ? -11.658 -0.822 14.171 1.00 96.56 96 ASN A N 1
ATOM 744 C CA . ASN A 1 96 ? -12.199 0.444 13.675 1.00 96.56 96 ASN A CA 1
ATOM 745 C C . ASN A 1 96 ? -11.556 0.904 12.356 1.00 96.56 96 ASN A C 1
ATOM 747 O O . ASN A 1 96 ? -11.759 2.046 11.948 1.00 96.56 96 ASN A O 1
ATOM 751 N N . THR A 1 97 ? -10.817 0.027 11.669 1.00 97.94 97 THR A N 1
ATOM 752 C CA . THR A 1 97 ? -10.071 0.392 10.458 1.00 97.94 97 THR A CA 1
ATOM 753 C C . THR A 1 97 ? -10.666 -0.226 9.190 1.00 97.94 97 THR A C 1
ATOM 755 O O . THR A 1 97 ? -11.170 -1.355 9.165 1.00 97.94 97 THR A O 1
ATOM 758 N N . ALA A 1 98 ? -10.593 0.529 8.095 1.00 97.62 98 ALA A N 1
ATOM 759 C CA . ALA A 1 98 ? -10.794 0.028 6.743 1.00 97.62 98 ALA A CA 1
ATOM 760 C C . ALA A 1 98 ? -9.632 0.483 5.855 1.00 97.62 98 ALA A C 1
ATOM 762 O O . ALA A 1 98 ? -9.329 1.670 5.781 1.00 97.62 98 ALA A O 1
ATOM 763 N N . ILE A 1 99 ? -9.003 -0.471 5.173 1.00 98.12 99 ILE A N 1
ATOM 764 C CA . ILE A 1 99 ? -7.913 -0.233 4.227 1.00 98.12 99 ILE A CA 1
ATOM 765 C C . ILE A 1 99 ? -8.483 -0.388 2.821 1.00 98.12 99 ILE A C 1
ATOM 767 O O . ILE A 1 99 ? -9.071 -1.424 2.502 1.00 98.12 99 ILE A O 1
ATOM 771 N N . PHE A 1 100 ? -8.293 0.626 1.983 1.00 97.25 100 PHE A N 1
ATOM 772 C CA . PHE A 1 100 ? -8.637 0.591 0.565 1.00 97.25 100 PHE A CA 1
ATOM 773 C C . PHE A 1 100 ? -7.354 0.654 -0.257 1.00 97.25 100 PHE A C 1
ATOM 775 O O . PHE A 1 100 ? -6.505 1.504 -0.004 1.00 97.25 100 PHE A O 1
ATOM 782 N N . ILE A 1 101 ? -7.219 -0.248 -1.225 1.00 97.31 101 ILE A N 1
ATOM 783 C CA . ILE A 1 101 ? -6.020 -0.393 -2.056 1.00 97.31 101 ILE A CA 1
ATOM 784 C C . ILE A 1 101 ? -6.451 -0.254 -3.511 1.00 97.31 101 ILE A C 1
ATOM 786 O O . ILE A 1 101 ? -7.391 -0.923 -3.945 1.00 97.31 101 ILE A O 1
ATOM 790 N N . THR A 1 102 ? -5.784 0.625 -4.246 1.00 95.06 102 THR A N 1
ATOM 791 C CA . THR A 1 102 ? -6.028 0.895 -5.664 1.00 95.06 102 THR A CA 1
ATOM 792 C C . THR A 1 102 ? -4.737 1.382 -6.300 1.00 95.06 102 THR A C 1
ATOM 794 O O . THR A 1 102 ? -3.911 1.990 -5.621 1.00 95.06 102 THR A O 1
ATOM 797 N N . GLU A 1 103 ? -4.616 1.175 -7.604 1.00 93.38 103 GLU A N 1
ATOM 798 C CA . GLU A 1 103 ? -3.545 1.765 -8.408 1.00 93.38 103 GLU A CA 1
ATOM 799 C C . GLU A 1 103 ? -3.800 3.253 -8.674 1.00 93.38 103 GLU A C 1
ATOM 801 O O . GLU A 1 103 ? -4.954 3.708 -8.649 1.00 93.38 103 GLU A O 1
ATOM 806 N N . ASP A 1 104 ? -2.736 4.002 -8.978 1.00 91.56 104 ASP A N 1
ATOM 807 C CA . ASP A 1 104 ? -2.832 5.398 -9.419 1.00 91.56 104 ASP A CA 1
ATOM 808 C C . ASP A 1 104 ? -3.278 5.535 -10.886 1.00 91.56 104 ASP A C 1
ATOM 810 O O . ASP A 1 104 ? -3.949 6.513 -11.232 1.00 91.56 104 ASP A O 1
ATOM 814 N N . ASP A 1 105 ? -2.982 4.538 -11.726 1.00 89.81 105 ASP A N 1
ATOM 815 C CA . ASP A 1 105 ? -3.518 4.383 -13.079 1.00 89.81 105 ASP A CA 1
ATOM 816 C C . ASP A 1 105 ? -3.647 2.899 -13.505 1.00 89.81 105 ASP A C 1
ATOM 818 O O . ASP A 1 105 ? -3.412 1.980 -12.728 1.00 89.81 105 ASP A O 1
ATOM 822 N N . ALA A 1 106 ? -4.110 2.632 -14.731 1.00 84.25 106 ALA A N 1
ATOM 823 C CA . ALA A 1 106 ? -4.290 1.268 -15.257 1.00 84.25 106 ALA A CA 1
ATOM 824 C C . ALA A 1 106 ? -3.030 0.702 -15.959 1.00 84.25 106 ALA A C 1
ATOM 826 O O . ALA A 1 106 ? -3.127 -0.213 -16.781 1.00 84.25 106 ALA A O 1
ATOM 827 N N . GLN A 1 107 ? -1.857 1.287 -15.698 1.00 76.19 107 GLN A N 1
ATOM 828 C CA . GLN A 1 107 ? -0.530 0.895 -16.182 1.00 76.19 107 GLN A CA 1
ATOM 829 C C . GLN A 1 107 ? -0.460 0.533 -17.667 1.00 76.19 107 GLN A C 1
ATOM 831 O O . GLN A 1 107 ? -0.039 -0.560 -18.038 1.00 76.19 107 GLN A O 1
ATOM 836 N N . ASN A 1 108 ? -0.906 1.441 -18.548 1.00 74.25 108 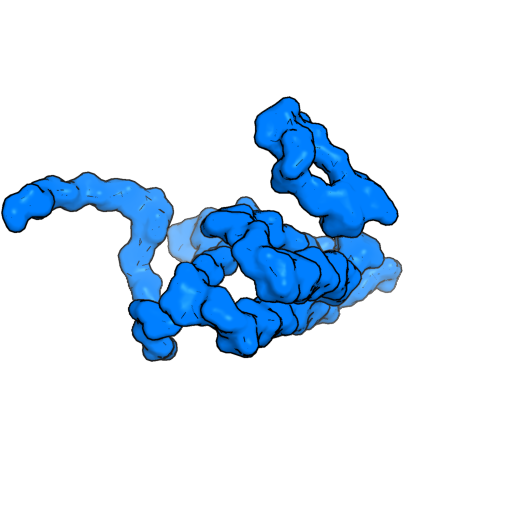ASN A N 1
ATOM 837 C CA . ASN A 1 108 ? -0.962 1.247 -20.012 1.00 74.25 108 ASN A CA 1
ATOM 838 C C . ASN A 1 108 ? -1.512 -0.134 -20.458 1.00 74.25 108 ASN A C 1
ATOM 840 O O . ASN A 1 108 ? -1.257 -0.580 -21.582 1.00 74.25 108 ASN A O 1
ATOM 844 N N . GLY A 1 109 ? -2.240 -0.825 -19.579 1.00 71.88 109 GLY A N 1
ATOM 845 C CA . GLY A 1 109 ? -2.591 -2.222 -19.723 1.00 71.88 109 GLY A CA 1
ATOM 846 C C . GLY A 1 109 ? -3.824 -2.334 -20.605 1.00 71.88 109 GLY A C 1
ATOM 847 O O . GLY A 1 109 ? -4.855 -1.743 -20.284 1.00 71.88 109 GLY A O 1
ATOM 848 N N . PRO A 1 110 ? -3.771 -3.064 -21.731 1.00 76.06 110 PRO A N 1
ATOM 849 C CA . PRO A 1 110 ? -4.959 -3.279 -22.533 1.00 76.06 110 PRO A CA 1
ATOM 850 C C . PRO A 1 110 ? -5.939 -4.154 -21.751 1.00 76.06 110 PRO A C 1
ATOM 852 O O . PRO A 1 110 ? -5.755 -5.363 -21.614 1.00 76.06 110 PRO A O 1
ATOM 855 N N . ASP A 1 111 ? -7.008 -3.537 -21.273 1.00 86.19 111 ASP A N 1
ATOM 856 C CA . ASP A 1 111 ? -8.134 -4.232 -20.679 1.00 86.19 111 ASP A CA 1
ATOM 857 C C . ASP A 1 111 ? -9.266 -4.383 -21.703 1.00 86.19 111 ASP A C 1
ATOM 859 O O . ASP A 1 111 ? -9.628 -3.446 -22.415 1.00 86.19 111 ASP A O 1
ATOM 863 N N . HIS A 1 112 ? -9.835 -5.585 -21.798 1.00 90.25 112 HIS A N 1
ATOM 864 C CA . HIS A 1 112 ? -10.861 -5.896 -22.797 1.00 90.25 112 HIS A CA 1
ATOM 865 C C . HIS A 1 112 ? -12.233 -5.259 -22.515 1.00 90.25 112 HIS A C 1
ATOM 867 O O . HIS A 1 112 ? -13.106 -5.320 -23.382 1.00 90.25 112 HIS A O 1
ATOM 873 N N . VAL A 1 113 ? -12.456 -4.710 -21.316 1.00 89.00 113 VAL A N 1
ATOM 874 C CA . VAL A 1 113 ? -13.705 -4.039 -20.928 1.00 89.00 113 VAL A CA 1
ATOM 875 C C . VAL A 1 113 ? -13.554 -2.526 -21.012 1.00 89.00 113 VAL A C 1
ATOM 877 O O . VAL A 1 113 ? -14.360 -1.881 -21.680 1.00 89.00 113 VAL A O 1
ATOM 880 N N . ASP A 1 114 ? -12.548 -1.967 -20.338 1.00 86.62 114 ASP A N 1
ATOM 881 C CA . ASP A 1 114 ? -12.268 -0.528 -20.326 1.00 86.62 114 ASP A CA 1
ATOM 882 C C . ASP A 1 114 ? -10.802 -0.281 -19.963 1.00 86.62 114 ASP A C 1
ATOM 884 O O . ASP A 1 114 ? -10.334 -0.798 -18.953 1.00 86.62 114 ASP A O 1
ATOM 888 N N . ALA A 1 115 ? -10.100 0.547 -20.740 1.00 87.38 115 ALA A N 1
ATOM 889 C CA . ALA A 1 115 ? -8.680 0.850 -20.543 1.00 87.38 115 ALA A CA 1
ATOM 890 C C . ALA A 1 115 ? -8.340 1.523 -19.196 1.00 87.38 115 ALA A C 1
ATOM 892 O O . ALA A 1 115 ? -7.167 1.628 -18.863 1.00 87.38 115 ALA A O 1
ATOM 893 N N . HIS A 1 116 ? -9.335 1.983 -18.433 1.00 87.75 116 HIS A N 1
ATOM 894 C CA . HIS A 1 116 ? -9.168 2.541 -17.088 1.00 87.75 116 HIS A CA 1
ATOM 895 C C . HIS A 1 116 ? -9.555 1.553 -15.980 1.00 87.75 116 HIS A C 1
ATOM 897 O O . HIS A 1 116 ? -9.542 1.920 -14.804 1.00 87.75 116 HIS A O 1
ATOM 903 N N . ARG A 1 117 ? -9.963 0.319 -16.316 1.00 88.62 117 ARG A N 1
ATOM 904 C CA . ARG A 1 117 ? -10.254 -0.698 -15.303 1.00 88.62 117 ARG A CA 1
ATOM 905 C C . ARG A 1 117 ? -8.963 -1.032 -14.558 1.00 88.62 117 ARG A C 1
ATOM 907 O O . ARG A 1 117 ? -7.986 -1.437 -15.173 1.00 88.62 117 ARG A O 1
ATOM 914 N N . SER A 1 118 ? -9.008 -0.913 -13.236 1.00 89.75 118 SER A N 1
ATOM 915 C CA . SER A 1 118 ? -7.908 -1.269 -12.341 1.00 89.75 118 SER A CA 1
ATOM 916 C C . SER A 1 118 ? -8.406 -2.123 -11.169 1.00 89.75 118 SER A C 1
ATOM 918 O O . SER A 1 118 ? -9.603 -2.431 -11.075 1.00 89.75 118 SER A O 1
ATOM 920 N N . ILE A 1 119 ? -7.487 -2.543 -10.303 1.00 90.56 119 ILE A N 1
ATOM 921 C CA . ILE A 1 119 ? -7.802 -3.259 -9.071 1.00 90.56 119 ILE A CA 1
ATOM 922 C C . ILE A 1 119 ? -8.327 -2.292 -8.007 1.00 90.56 119 ILE A C 1
ATOM 924 O O . ILE A 1 119 ? -7.899 -1.148 -7.901 1.00 90.56 119 ILE A O 1
ATOM 928 N N . ALA A 1 120 ? -9.272 -2.774 -7.206 1.00 92.50 120 ALA A N 1
ATOM 929 C CA . ALA A 1 120 ? -9.738 -2.097 -6.008 1.00 92.50 120 ALA A CA 1
ATOM 930 C C . ALA A 1 120 ? -9.981 -3.166 -4.942 1.00 92.50 120 ALA A C 1
ATOM 932 O O . ALA A 1 120 ? -10.890 -3.990 -5.077 1.00 92.50 120 ALA A O 1
ATOM 933 N N . LEU A 1 121 ? -9.143 -3.183 -3.910 1.00 95.19 121 LEU A N 1
ATOM 934 C CA . LEU A 1 121 ? -9.247 -4.113 -2.791 1.00 95.19 121 LEU A CA 1
ATOM 935 C C . LEU A 1 121 ? -9.691 -3.354 -1.544 1.00 95.19 121 LEU A C 1
ATOM 937 O O . LEU A 1 121 ? -9.396 -2.170 -1.377 1.00 95.19 121 LEU A O 1
ATOM 941 N N . ALA A 1 122 ? -10.394 -4.049 -0.658 1.00 96.38 122 ALA A N 1
ATOM 942 C CA . ALA A 1 122 ? -10.818 -3.496 0.615 1.00 96.38 122 ALA A CA 1
ATOM 943 C C . ALA A 1 122 ? -10.629 -4.534 1.729 1.00 96.38 122 ALA A C 1
ATOM 945 O O . ALA A 1 122 ? -11.049 -5.687 1.591 1.00 96.38 122 ALA A O 1
ATOM 946 N N . VAL A 1 123 ? -9.997 -4.120 2.828 1.00 96.94 123 VAL A N 1
ATOM 947 C CA . VAL A 1 123 ? -9.647 -4.966 3.978 1.00 96.94 123 VAL A CA 1
ATOM 948 C C . VAL A 1 123 ? -10.172 -4.309 5.254 1.00 96.94 123 VAL A C 1
ATOM 950 O O . VAL A 1 123 ? -9.852 -3.161 5.542 1.00 96.94 123 VAL A O 1
ATOM 953 N N . SER A 1 124 ? -11.030 -5.011 5.998 1.00 97.56 124 SER A N 1
ATOM 954 C CA . SER A 1 124 ? -11.649 -4.524 7.242 1.00 97.56 124 SER A CA 1
ATOM 955 C C . SER A 1 124 ? -12.354 -5.681 7.969 1.00 97.56 124 SER A C 1
ATOM 957 O O . SER A 1 124 ? -12.814 -6.611 7.289 1.00 97.56 124 SER A O 1
ATOM 959 N N . PRO A 1 125 ? -12.527 -5.641 9.307 1.00 96.94 125 PRO A N 1
ATOM 960 C CA . PRO A 1 125 ? -13.339 -6.626 10.033 1.00 96.94 125 PRO A CA 1
ATOM 961 C C . PRO A 1 125 ? -14.807 -6.670 9.571 1.00 96.94 125 PRO A C 1
ATOM 963 O O . PRO A 1 125 ? -15.478 -7.687 9.747 1.00 96.94 125 PRO A O 1
ATOM 966 N N . TYR A 1 126 ? -15.300 -5.605 8.929 1.00 96.12 126 TYR A N 1
ATOM 967 C CA . TYR A 1 126 ? -16.686 -5.492 8.457 1.00 96.12 126 TYR A CA 1
ATOM 968 C C . TYR A 1 126 ? -16.908 -5.996 7.022 1.00 96.12 126 TYR A C 1
ATOM 970 O O . TYR A 1 126 ? -18.041 -6.003 6.532 1.00 96.12 126 TYR A O 1
ATOM 978 N N . ILE A 1 127 ? -15.850 -6.421 6.323 1.00 94.62 127 ILE A N 1
ATOM 979 C CA . ILE A 1 127 ? -15.928 -6.842 4.920 1.00 94.62 127 ILE A CA 1
ATOM 980 C C . ILE A 1 127 ? -16.094 -8.362 4.815 1.00 94.62 127 ILE A C 1
ATOM 982 O O . ILE A 1 127 ? -15.401 -9.152 5.458 1.00 94.62 127 ILE A O 1
ATOM 986 N N . ARG A 1 128 ? -17.018 -8.794 3.947 1.00 92.62 128 ARG A N 1
ATOM 987 C CA . ARG A 1 128 ? -17.222 -10.216 3.633 1.00 92.62 128 ARG A CA 1
ATOM 988 C C . ARG A 1 128 ? -15.994 -10.776 2.915 1.00 92.62 128 ARG A C 1
ATOM 990 O O . ARG A 1 128 ? -15.612 -10.287 1.857 1.00 92.62 128 ARG A O 1
ATOM 997 N N . ARG A 1 129 ? -15.419 -11.848 3.460 1.00 92.06 129 ARG A N 1
ATOM 998 C CA . ARG A 1 129 ? -14.232 -12.511 2.901 1.00 92.06 129 ARG A CA 1
ATOM 999 C C . ARG A 1 129 ? -14.568 -13.323 1.649 1.00 92.06 129 ARG A C 1
ATOM 1001 O O . ARG A 1 129 ? -15.630 -13.936 1.579 1.00 92.06 129 ARG A O 1
ATOM 1008 N N . GLY A 1 130 ? -13.635 -13.368 0.696 1.00 89.75 130 GLY A N 1
ATOM 1009 C CA . GLY A 1 130 ? -13.749 -14.191 -0.517 1.00 89.75 130 GLY A CA 1
ATOM 1010 C C . GLY A 1 130 ? -14.857 -13.751 -1.479 1.00 89.75 130 GLY A C 1
ATOM 1011 O O . GLY A 1 130 ? -15.309 -14.548 -2.298 1.00 89.75 130 GLY A O 1
ATOM 1012 N N . VAL A 1 131 ? -15.321 -12.505 -1.360 1.00 92.44 131 VAL A N 1
ATOM 1013 C CA . VAL A 1 131 ? -16.354 -11.925 -2.219 1.00 92.44 131 VAL A CA 1
ATOM 1014 C C . VAL A 1 131 ? -15.707 -10.952 -3.195 1.00 92.44 131 VAL A C 1
ATOM 1016 O O . VAL A 1 131 ? -14.911 -10.110 -2.796 1.00 92.44 131 VAL A O 1
ATOM 1019 N N . VAL A 1 132 ? -16.101 -11.043 -4.463 1.00 90.44 132 VAL A N 1
ATOM 1020 C CA . VAL A 1 132 ? -15.840 -10.011 -5.469 1.00 90.44 132 VAL A CA 1
ATOM 1021 C C . VAL A 1 132 ? -17.113 -9.191 -5.615 1.00 90.44 132 VAL A C 1
ATOM 1023 O O . VAL A 1 132 ? -18.150 -9.732 -6.012 1.00 90.44 132 VAL A O 1
ATOM 1026 N N . ASP A 1 133 ? -17.051 -7.905 -5.274 1.00 86.50 133 ASP A N 1
ATOM 1027 C CA . ASP A 1 133 ? -18.143 -6.988 -5.582 1.00 86.50 133 ASP A CA 1
ATOM 1028 C C . ASP A 1 133 ? -18.029 -6.536 -7.044 1.00 86.50 133 ASP A C 1
ATOM 1030 O O . ASP A 1 133 ? -16.949 -6.234 -7.542 1.00 86.50 133 ASP A O 1
ATOM 1034 N N . THR A 1 134 ? -19.147 -6.574 -7.762 1.00 80.50 134 THR A N 1
ATOM 1035 C CA . THR A 1 134 ? -19.204 -6.387 -9.226 1.00 80.50 134 THR A CA 1
ATOM 1036 C C . THR A 1 134 ? -19.853 -5.085 -9.724 1.00 80.50 134 THR A C 1
ATOM 1038 O O . THR A 1 134 ? -19.687 -4.771 -10.907 1.00 80.50 134 THR A O 1
ATOM 1041 N N . PRO A 1 135 ? -20.585 -4.281 -8.922 1.00 76.19 135 PRO A N 1
ATOM 1042 C CA . PRO A 1 135 ? -20.958 -2.930 -9.318 1.00 76.19 135 PRO A CA 1
ATOM 1043 C C . PRO A 1 135 ? -19.726 -2.059 -9.582 1.00 76.19 135 PRO A C 1
ATOM 1045 O O . PRO A 1 135 ? -18.773 -2.059 -8.812 1.00 76.19 135 PRO A O 1
ATOM 1048 N N . SER A 1 136 ? -19.772 -1.244 -10.639 1.00 65.12 136 SER A N 1
ATOM 1049 C CA . SER A 1 136 ? -18.735 -0.241 -10.892 1.00 65.12 136 SER A CA 1
ATOM 1050 C C . SER A 1 136 ? -18.647 0.756 -9.730 1.00 65.12 136 SER A C 1
ATOM 1052 O O . SER A 1 136 ? -19.573 1.545 -9.532 1.00 65.12 136 SER A O 1
ATOM 1054 N N . ILE A 1 137 ? -17.516 0.765 -9.023 1.00 65.88 137 ILE A N 1
ATOM 1055 C CA . ILE A 1 137 ? -17.200 1.738 -7.962 1.00 65.88 137 ILE A CA 1
ATOM 1056 C C . ILE A 1 137 ? -17.039 3.164 -8.525 1.00 65.88 137 ILE A C 1
ATOM 1058 O O . ILE A 1 137 ? -17.308 4.140 -7.834 1.00 65.88 137 ILE A O 1
ATOM 1062 N N . ALA A 1 138 ? -16.723 3.303 -9.818 1.00 56.31 138 ALA A N 1
ATOM 1063 C CA . ALA A 1 138 ? -16.587 4.596 -10.496 1.00 56.31 138 ALA A CA 1
ATOM 1064 C C . ALA A 1 138 ? -17.922 5.284 -10.843 1.00 56.31 138 ALA A C 1
ATOM 1066 O O . ALA A 1 138 ? -17.939 6.432 -11.290 1.00 56.31 138 ALA A O 1
ATOM 1067 N N . ARG A 1 139 ? -19.064 4.600 -10.687 1.00 51.91 139 ARG A N 1
ATOM 1068 C CA . ARG A 1 139 ? -20.362 5.178 -11.044 1.00 51.91 139 ARG A CA 1
ATOM 1069 C C . ARG A 1 139 ? -21.052 5.696 -9.794 1.00 51.91 139 ARG A C 1
ATOM 1071 O O . ARG A 1 139 ? -21.572 4.911 -9.006 1.00 51.91 139 ARG A O 1
ATOM 1078 N N . CYS A 1 140 ? -21.145 7.019 -9.668 1.00 48.88 140 CYS A N 1
ATOM 1079 C CA . CYS A 1 140 ? -22.051 7.644 -8.710 1.00 48.88 140 CYS A CA 1
ATOM 1080 C C . CYS A 1 140 ? -23.477 7.147 -9.009 1.00 48.88 140 CYS A C 1
ATOM 1082 O O . CYS A 1 140 ? -24.082 7.505 -10.024 1.00 48.88 140 CYS A O 1
ATOM 1084 N N . ARG A 1 141 ? -23.998 6.237 -8.182 1.00 52.69 141 ARG A N 1
ATOM 1085 C CA . ARG A 1 141 ? -25.392 5.811 -8.280 1.00 52.69 141 ARG A CA 1
ATOM 1086 C C . ARG A 1 141 ? -26.229 6.894 -7.619 1.00 52.69 141 ARG A C 1
ATOM 1088 O O . ARG A 1 141 ? -26.186 7.055 -6.407 1.00 52.69 141 ARG A O 1
ATOM 1095 N N . SER A 1 142 ? -27.034 7.604 -8.402 1.00 49.81 142 SER A N 1
ATOM 1096 C CA . SER 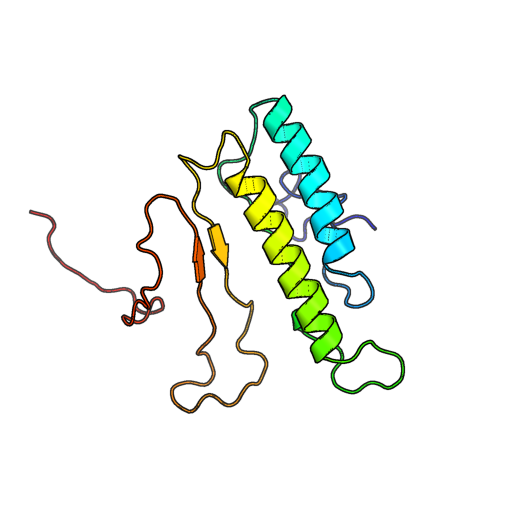A 1 142 ? -28.170 8.345 -7.861 1.00 49.81 142 SER A CA 1
ATOM 1097 C C . SER A 1 142 ? -29.224 7.335 -7.390 1.00 49.81 142 SER A C 1
ATOM 1099 O O . SER A 1 142 ? -30.181 7.038 -8.106 1.00 49.81 142 SER A O 1
ATOM 1101 N N . SER A 1 143 ? -29.027 6.729 -6.221 1.00 50.62 143 SER A N 1
ATOM 1102 C CA . SER A 1 143 ? -30.096 6.011 -5.532 1.00 50.62 143 SER A CA 1
ATOM 1103 C C . SER A 1 143 ? -30.899 7.031 -4.737 1.00 50.62 143 SER A C 1
ATOM 1105 O O . SER A 1 143 ? -30.432 7.562 -3.732 1.00 50.62 143 SER A O 1
ATOM 1107 N N . GLY A 1 144 ? -32.092 7.343 -5.240 1.00 49.09 144 GLY A N 1
ATOM 1108 C CA . GLY A 1 144 ? -33.090 8.078 -4.483 1.00 49.09 144 GLY A CA 1
ATOM 1109 C C . GLY A 1 144 ? -33.524 7.321 -3.226 1.00 49.09 144 GLY A C 1
ATOM 1110 O O . GLY A 1 144 ? -33.482 6.095 -3.186 1.00 49.0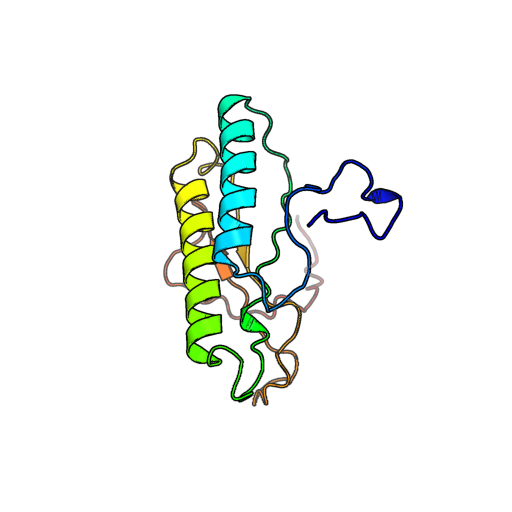9 144 GLY A O 1
ATOM 1111 N N . ALA A 1 145 ? -33.983 8.116 -2.259 1.00 40.81 145 ALA A N 1
ATOM 1112 C CA . ALA A 1 145 ? -34.785 7.755 -1.094 1.00 40.81 145 ALA A CA 1
ATOM 1113 C C . ALA A 1 145 ? -34.178 6.725 -0.124 1.00 40.81 145 ALA A C 1
ATOM 1115 O O . ALA A 1 145 ? -34.429 5.526 -0.209 1.00 40.81 145 ALA A O 1
ATOM 1116 N N . TRP A 1 146 ? -33.507 7.248 0.901 1.00 39.56 146 TRP A N 1
ATOM 1117 C CA . TRP A 1 146 ? -33.709 6.731 2.251 1.00 39.56 146 TRP A CA 1
ATOM 1118 C C . TRP A 1 146 ? -35.038 7.317 2.753 1.00 39.56 146 TRP A C 1
ATOM 1120 O O . TRP A 1 146 ? -35.140 8.533 2.909 1.00 39.56 146 TRP A O 1
ATOM 1130 N N . ASN A 1 147 ? -36.056 6.467 2.909 1.00 36.09 147 ASN A N 1
ATOM 1131 C CA . ASN A 1 147 ? -37.253 6.721 3.720 1.00 36.09 147 ASN A CA 1
ATOM 1132 C C . ASN A 1 147 ? -37.174 5.817 4.947 1.00 36.09 147 ASN A C 1
ATOM 1134 O O . ASN A 1 147 ? -36.811 4.634 4.749 1.00 36.09 147 ASN A O 1
#

Radius of gyration: 17.67 Å; chains: 1; bounding box: 58×39×45 Å

Sequence (147 aa):
MRSEPNVPGLVGHVDESFPGYDLSITDQTRVEGWLSEFRECEENGDLPELSIVRLPNDHTSGTRPDAPTPETMMADNDLALGRLVEAVVDSDYWENTAIFITEDDAQNGPDHVDAHRSIALAVSPYIRRGVVDTPSIARCRSSGAWN

pLDDT: mean 88.84, std 13.57, range [36.09, 98.75]

Foldseek 3Di:
DFDDDPDPVCVVVDRRCQDDDDLVDFLVSNLVSVLVVVVVCLVVVNDDPDDDGDGPLCLPPDVDPPGDHNVVSVVRSVVSVVSNLVSCCPGPCQQPDKDKDWDPALSCDDDPPDRGDTDIDMDHPPDDPPDDDDPPPPDDDPDDDPD

Secondary structure (DSSP, 8-state):
-----SSGGGTTSS-TTS--S-TTS-HHHHHHHHHHHHHHHHHHT---S-------GGG-BTB-TTS--HHHHHHHHHHHHHHHHHHHHHSTTGGG--EEEE-SS-TT---SS-TT---EEEE-TTSPTT----S-TTS--------